Protein AF-A0A935JT54-F1 (afdb_monomer_lite)

Sequence (160 aa):
MFQYGEFDLFAPQYPEGLTMKIWLNTLKGDVEIINGLNHYIGMRHIKVEMFPEFEFLIYVVGFYILLGLLVAYFGRLAILFWYIVFTAFGGVFAMFDFYRWGYDYGHNLDETAAIKVPGLSYQPPLLEYKRLLNFDAYSFRILEAGLLSCSICHDTSMDL

Secondary structure (DSSP, 8-state):
--EEEEEEEEETTEEEEEEEEEETTEEEESHHHHHHHHHHHTPPPP-GGG-THHHHHHHHHHHHHHHHHHHHHH--HHHHHHHHHHHHHHHHHHHHHHHHHHHHHHH---TT-S---TT---PPPSSSEEEETTEEEE--TTTGGGS---TTS-SS----

Radius of gyration: 18.49 Å; chains: 1; bounding box: 44×36×52 Å

Structure (mmCIF, N/CA/C/O backbone):
data_AF-A0A935JT54-F1
#
_entry.id   AF-A0A935JT54-F1
#
loop_
_atom_site.group_PDB
_atom_site.id
_atom_site.type_symbol
_atom_site.label_atom_id
_atom_site.label_alt_id
_atom_site.label_comp_id
_atom_site.label_asym_id
_atom_site.label_entity_id
_atom_site.label_seq_id
_atom_site.pdbx_PDB_ins_code
_atom_site.Cartn_x
_atom_site.Cartn_y
_atom_site.Cartn_z
_atom_site.occupancy
_atom_site.B_iso_or_equiv
_atom_site.auth_seq_id
_atom_site.auth_comp_id
_atom_site.auth_asym_id
_atom_site.auth_atom_id
_atom_site.pdbx_PDB_model_num
ATOM 1 N N . MET A 1 1 ? -5.666 15.129 0.468 1.00 56.78 1 MET A N 1
ATOM 2 C CA . MET A 1 1 ? -5.667 13.704 0.062 1.00 56.78 1 MET A CA 1
ATOM 3 C C . MET A 1 1 ? -4.680 12.981 0.968 1.00 56.78 1 MET A C 1
ATOM 5 O O . MET A 1 1 ? -3.741 13.637 1.391 1.00 56.78 1 MET A O 1
ATOM 9 N N . PHE A 1 2 ? -4.914 11.729 1.358 1.00 69.44 2 PHE A N 1
ATOM 10 C CA . PHE A 1 2 ? -4.065 11.021 2.330 1.00 69.44 2 PHE A CA 1
ATOM 11 C C . PHE A 1 2 ? -3.122 10.060 1.591 1.00 69.44 2 PHE A C 1
ATOM 13 O O . PHE A 1 2 ? -3.589 9.247 0.789 1.00 69.44 2 PHE A O 1
ATOM 20 N N . GLN A 1 3 ? -1.815 10.213 1.813 1.00 75.38 3 GLN A N 1
ATOM 21 C CA . GLN A 1 3 ? -0.774 9.301 1.330 1.00 75.38 3 GLN A CA 1
ATOM 22 C C . GLN A 1 3 ? -0.537 8.243 2.406 1.00 75.38 3 GLN A C 1
ATOM 24 O O . GLN A 1 3 ? -0.427 8.593 3.579 1.00 75.38 3 GLN A O 1
ATOM 29 N N . TYR A 1 4 ? -0.441 6.977 2.008 1.00 75.00 4 TYR A N 1
ATOM 30 C CA . TYR A 1 4 ? -0.211 5.875 2.948 1.00 75.00 4 TYR A CA 1
ATOM 31 C C . TYR A 1 4 ? 0.915 4.922 2.518 1.00 75.00 4 TYR A C 1
ATOM 33 O O . TYR A 1 4 ? 1.270 4.023 3.269 1.00 75.00 4 TYR A O 1
ATOM 41 N N . GLY A 1 5 ? 1.495 5.102 1.329 1.00 78.12 5 GLY A N 1
ATOM 42 C CA . GLY A 1 5 ? 2.613 4.285 0.861 1.00 78.12 5 GLY A CA 1
ATOM 43 C C . GLY A 1 5 ? 3.608 5.082 0.025 1.00 78.12 5 GLY A C 1
ATOM 44 O O . GLY A 1 5 ? 3.255 6.089 -0.598 1.00 78.12 5 GLY A O 1
ATOM 45 N N . GLU A 1 6 ? 4.854 4.623 0.030 1.00 83.31 6 GLU A N 1
ATOM 46 C CA . GLU A 1 6 ? 5.961 5.157 -0.764 1.00 83.31 6 GLU A CA 1
ATOM 47 C C . GLU A 1 6 ? 6.947 4.028 -1.059 1.00 83.31 6 GLU A C 1
ATOM 49 O O . GLU A 1 6 ? 7.285 3.249 -0.161 1.00 83.31 6 GLU A O 1
ATOM 54 N N . PHE A 1 7 ? 7.350 3.942 -2.322 1.00 83.25 7 PHE A N 1
ATOM 55 C CA . PHE A 1 7 ? 8.327 2.998 -2.834 1.00 83.25 7 PHE A CA 1
ATOM 56 C C . PHE A 1 7 ? 9.422 3.764 -3.554 1.00 83.25 7 PHE A C 1
ATOM 58 O O . PHE A 1 7 ? 9.128 4.491 -4.505 1.00 83.25 7 PHE A O 1
ATOM 65 N N . ASP A 1 8 ? 10.660 3.540 -3.134 1.00 84.81 8 ASP A N 1
ATOM 66 C CA . ASP A 1 8 ? 11.836 4.138 -3.751 1.00 84.81 8 ASP A CA 1
ATOM 67 C C . ASP A 1 8 ? 12.620 3.064 -4.493 1.00 84.81 8 ASP A C 1
ATOM 69 O O . ASP A 1 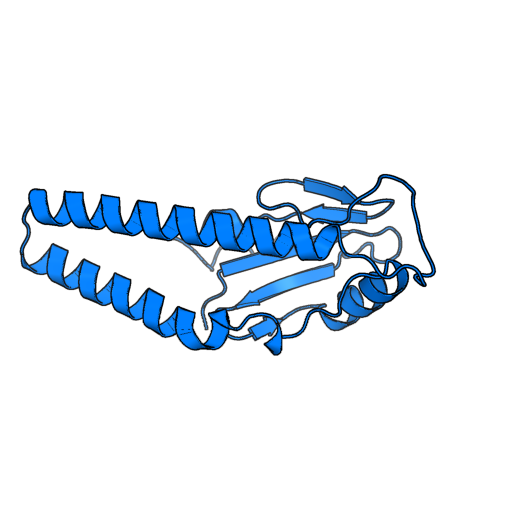8 ? 12.856 1.966 -3.980 1.00 84.81 8 ASP A O 1
ATOM 73 N N . LEU A 1 9 ? 13.003 3.376 -5.723 1.00 85.50 9 LEU A N 1
ATOM 74 C CA . LEU A 1 9 ? 13.749 2.498 -6.604 1.00 85.50 9 LEU A CA 1
ATOM 75 C C . LEU A 1 9 ? 14.991 3.234 -7.095 1.00 85.50 9 LEU A C 1
ATOM 77 O O . LEU A 1 9 ? 14.897 4.192 -7.855 1.00 85.50 9 LEU A O 1
ATOM 81 N N . PHE A 1 10 ? 16.162 2.747 -6.713 1.00 83.62 10 PHE A N 1
ATOM 82 C CA . PHE A 1 10 ? 17.435 3.290 -7.166 1.00 83.62 10 PHE A CA 1
ATOM 83 C C . PHE A 1 10 ? 18.027 2.403 -8.251 1.00 83.62 10 PHE A C 1
ATOM 85 O O . PHE A 1 10 ? 18.018 1.177 -8.144 1.00 83.62 10 PHE A O 1
ATOM 92 N N . ALA A 1 11 ? 18.553 3.027 -9.299 1.00 82.88 11 ALA A N 1
ATOM 93 C CA . ALA A 1 11 ? 19.209 2.355 -10.410 1.00 82.88 11 ALA A CA 1
ATOM 94 C C . ALA A 1 11 ? 20.477 3.122 -10.794 1.00 82.88 11 ALA A C 1
ATOM 96 O O . ALA A 1 11 ? 20.470 4.347 -10.724 1.00 82.88 11 ALA A O 1
ATOM 97 N N . PRO A 1 12 ? 21.523 2.471 -11.330 1.00 80.94 12 PRO A N 1
ATOM 98 C CA . PRO A 1 12 ? 22.669 3.178 -11.900 1.00 80.94 12 PRO A CA 1
ATOM 99 C C . PRO A 1 12 ? 22.285 4.191 -12.989 1.00 80.94 12 PRO A C 1
ATOM 101 O O . PRO A 1 12 ? 23.006 5.156 -13.212 1.00 80.94 12 PRO A O 1
ATOM 104 N N . GLN A 1 13 ? 21.167 3.955 -13.685 1.00 80.81 13 GLN A N 1
ATOM 105 C CA . GLN A 1 13 ? 20.634 4.836 -14.726 1.00 80.81 13 GLN A CA 1
ATOM 106 C C . GLN A 1 13 ? 19.848 6.036 -14.173 1.00 80.81 13 GLN A C 1
ATOM 108 O O . GLN A 1 13 ? 19.678 7.006 -14.903 1.00 80.81 13 GLN A O 1
ATOM 113 N N . TYR A 1 14 ? 19.391 5.959 -12.921 1.00 85.44 14 TYR A N 1
ATOM 114 C CA . TYR A 1 14 ? 18.608 6.979 -12.217 1.00 85.44 14 TYR A CA 1
ATOM 115 C C . TYR A 1 14 ? 19.270 7.239 -10.855 1.00 85.44 14 TYR A C 1
ATOM 117 O O . TYR A 1 14 ? 18.789 6.733 -9.835 1.00 85.44 14 TYR A O 1
ATOM 125 N N . PRO A 1 15 ? 20.427 7.930 -10.831 1.00 81.75 15 PRO A N 1
ATOM 126 C CA . PRO A 1 15 ? 21.168 8.199 -9.598 1.00 81.75 15 PRO A CA 1
ATOM 127 C C . PRO A 1 15 ? 20.366 9.029 -8.588 1.00 81.75 15 PRO A C 1
ATOM 129 O O . PRO A 1 15 ? 20.577 8.886 -7.389 1.00 81.75 15 PRO A O 1
ATOM 132 N N . GLU A 1 16 ? 19.428 9.846 -9.066 1.00 83.81 16 GLU A N 1
ATOM 133 C CA . GLU A 1 16 ? 18.460 10.595 -8.263 1.00 83.81 16 GLU A CA 1
ATOM 134 C C . GLU A 1 16 ? 17.403 9.709 -7.577 1.00 83.81 16 GLU A C 1
ATOM 136 O O . GLU A 1 16 ? 16.760 10.148 -6.627 1.00 83.81 16 GLU A O 1
ATOM 141 N N . GLY A 1 17 ? 17.251 8.456 -8.021 1.00 86.38 17 GLY A N 1
ATOM 142 C CA . GLY A 1 17 ? 16.192 7.553 -7.581 1.00 86.38 17 GLY A CA 1
ATOM 143 C C . GLY A 1 17 ? 14.847 7.824 -8.260 1.00 86.38 17 GLY A C 1
ATOM 144 O O . GLY A 1 17 ? 14.582 8.898 -8.787 1.00 86.38 17 GLY A O 1
ATOM 145 N N . LEU A 1 18 ? 13.987 6.809 -8.274 1.00 88.56 18 LEU A N 1
ATOM 146 C CA . LEU A 1 18 ? 12.615 6.887 -8.767 1.00 88.56 18 LEU A CA 1
ATOM 147 C C . LEU A 1 18 ? 11.667 6.634 -7.603 1.00 88.56 18 LEU A C 1
ATOM 149 O O . LEU A 1 18 ? 11.786 5.607 -6.931 1.00 88.56 18 LEU A O 1
ATOM 153 N N . THR A 1 19 ? 10.691 7.516 -7.407 1.00 87.56 19 THR A N 1
ATOM 154 C CA . THR A 1 19 ? 9.767 7.408 -6.274 1.00 87.56 19 THR A CA 1
ATOM 155 C C . THR A 1 19 ? 8.334 7.232 -6.751 1.00 87.56 19 THR A C 1
ATOM 157 O O . THR A 1 19 ? 7.797 8.023 -7.528 1.00 87.56 19 THR A O 1
ATOM 160 N N . MET A 1 20 ? 7.659 6.216 -6.217 1.00 88.50 20 MET A N 1
ATOM 161 C CA . MET A 1 20 ? 6.228 5.990 -6.393 1.00 88.50 20 MET A CA 1
ATOM 162 C C . MET A 1 20 ? 5.486 6.194 -5.076 1.00 88.50 20 MET A C 1
ATOM 164 O O . MET A 1 20 ? 5.740 5.509 -4.089 1.00 88.50 20 MET A O 1
ATOM 168 N N . LYS A 1 21 ? 4.498 7.090 -5.079 1.00 85.56 21 LYS A N 1
ATOM 169 C CA . LYS A 1 21 ? 3.656 7.405 -3.918 1.00 85.56 21 LYS A CA 1
ATOM 170 C C . LYS A 1 21 ? 2.252 6.861 -4.116 1.00 85.56 21 LYS A C 1
ATOM 172 O O . LYS A 1 21 ? 1.599 7.160 -5.119 1.00 85.56 21 LYS A O 1
ATOM 177 N N . ILE A 1 22 ? 1.770 6.123 -3.121 1.00 82.94 22 ILE A N 1
ATOM 178 C CA . ILE A 1 22 ? 0.427 5.545 -3.111 1.00 82.94 22 ILE A CA 1
ATOM 179 C C . ILE A 1 22 ? -0.483 6.410 -2.244 1.00 82.94 22 ILE A C 1
ATOM 181 O O . ILE A 1 22 ? -0.253 6.611 -1.046 1.00 82.94 22 ILE A O 1
ATOM 185 N N . TRP A 1 23 ? -1.527 6.930 -2.878 1.00 81.75 23 TRP A N 1
ATOM 186 C CA . TRP A 1 23 ? -2.587 7.703 -2.249 1.00 81.75 23 TRP A CA 1
ATOM 187 C C . TRP A 1 23 ? -3.857 6.866 -2.199 1.00 81.75 23 TRP A C 1
ATOM 189 O O . TRP A 1 23 ? -4.013 5.926 -2.970 1.00 81.75 23 TRP A O 1
ATOM 199 N N . LEU A 1 24 ? -4.798 7.247 -1.331 1.00 74.62 24 LEU A N 1
ATOM 200 C CA . LEU A 1 24 ? -6.059 6.512 -1.141 1.00 74.62 24 LEU A CA 1
ATOM 201 C C . LEU A 1 24 ? -6.841 6.192 -2.425 1.00 74.62 24 LEU A C 1
ATOM 203 O O . LEU A 1 24 ? -7.650 5.275 -2.413 1.00 74.62 24 LEU A O 1
ATOM 207 N N . ASN A 1 25 ? -6.657 6.965 -3.493 1.00 80.12 25 ASN A N 1
ATOM 208 C CA . ASN A 1 25 ? -7.411 6.817 -4.733 1.00 80.12 25 ASN A CA 1
ATOM 209 C C . ASN A 1 25 ? -6.562 6.967 -6.007 1.00 80.12 25 ASN A C 1
ATOM 211 O O . ASN A 1 25 ? -7.115 7.052 -7.102 1.00 80.12 25 ASN A O 1
ATOM 215 N N . THR A 1 26 ? -5.245 7.131 -5.883 1.00 83.31 26 THR A N 1
ATOM 216 C CA . THR A 1 26 ? -4.387 7.418 -7.035 1.00 83.31 26 THR A CA 1
ATOM 217 C C . THR A 1 26 ? -2.925 7.095 -6.745 1.00 83.31 26 THR A C 1
ATOM 219 O O . THR A 1 26 ? -2.516 6.923 -5.597 1.00 83.31 26 THR A O 1
ATOM 222 N N . LEU A 1 27 ? -2.123 7.059 -7.801 1.00 86.94 27 LEU A N 1
ATOM 223 C CA . LEU A 1 27 ? -0.677 6.891 -7.744 1.00 86.94 27 LEU A CA 1
ATOM 224 C C . LEU A 1 27 ? -0.018 8.177 -8.242 1.00 86.94 27 LEU A C 1
ATOM 226 O O . LEU A 1 27 ? -0.501 8.801 -9.186 1.00 86.94 27 LEU A O 1
ATOM 230 N N . LYS A 1 28 ? 1.076 8.592 -7.604 1.00 86.31 28 LYS A N 1
ATOM 231 C CA . LYS A 1 28 ? 1.856 9.775 -7.997 1.00 86.31 28 LYS A CA 1
ATOM 232 C C . LYS A 1 28 ? 3.352 9.474 -7.994 1.00 86.31 28 LYS A C 1
ATOM 234 O O . LYS A 1 28 ? 3.774 8.481 -7.409 1.00 86.31 28 LYS A O 1
ATOM 239 N N . GLY A 1 29 ? 4.134 10.372 -8.587 1.00 87.50 29 GLY A N 1
ATOM 240 C CA . GLY A 1 29 ? 5.581 10.225 -8.742 1.00 87.50 29 GLY A CA 1
ATOM 241 C C . GLY A 1 29 ? 5.931 9.618 -10.098 1.00 87.50 29 GLY A C 1
ATOM 242 O O . GLY A 1 29 ? 5.189 9.803 -11.064 1.00 87.50 29 GLY A O 1
ATOM 243 N N . ASP A 1 30 ? 7.012 8.853 -10.155 1.00 90.12 30 ASP A N 1
ATOM 244 C CA . ASP A 1 30 ? 7.644 8.386 -11.395 1.00 90.12 30 ASP A CA 1
ATOM 245 C C . ASP A 1 30 ? 7.020 7.095 -11.951 1.00 90.12 30 ASP A C 1
ATOM 247 O O . ASP A 1 30 ? 7.696 6.223 -12.499 1.00 90.12 30 ASP A O 1
ATOM 251 N N . VAL A 1 31 ? 5.697 6.956 -11.815 1.00 89.25 31 VAL A N 1
ATOM 252 C CA . VAL A 1 31 ? 4.945 5.734 -12.155 1.00 89.25 31 VAL A CA 1
ATOM 253 C C . VAL A 1 31 ? 5.136 5.341 -13.619 1.00 89.25 31 VAL A C 1
ATOM 255 O O . VAL A 1 31 ? 5.284 4.160 -13.926 1.00 89.25 31 VAL A O 1
ATOM 258 N N . GLU A 1 32 ? 5.156 6.315 -14.530 1.00 89.62 32 GLU A N 1
ATOM 259 C CA . GLU A 1 32 ? 5.350 6.070 -15.963 1.00 89.62 32 GLU A CA 1
ATOM 260 C C . GLU A 1 32 ? 6.754 5.541 -16.278 1.00 89.62 32 GLU A C 1
ATOM 262 O O . GLU A 1 32 ? 6.896 4.608 -17.070 1.00 89.62 32 GLU A O 1
ATOM 267 N N . ILE A 1 33 ? 7.781 6.076 -15.612 1.00 88.88 33 ILE A N 1
ATOM 268 C CA . ILE A 1 33 ? 9.172 5.642 -15.783 1.00 88.88 33 ILE A CA 1
ATOM 269 C C . ILE A 1 33 ? 9.339 4.221 -15.238 1.00 88.88 33 ILE A C 1
ATOM 271 O O . ILE A 1 33 ? 9.849 3.342 -15.935 1.00 88.88 33 ILE A O 1
ATOM 275 N N . ILE A 1 34 ? 8.821 3.963 -14.033 1.00 88.31 34 ILE A N 1
ATOM 276 C CA . ILE A 1 34 ? 8.822 2.630 -13.415 1.00 88.31 34 ILE A CA 1
ATOM 277 C C . ILE A 1 34 ? 8.074 1.625 -14.302 1.00 88.31 34 ILE A C 1
ATOM 279 O O . ILE A 1 34 ? 8.536 0.505 -14.500 1.00 88.31 34 ILE A O 1
ATOM 283 N N . ASN A 1 35 ? 6.961 2.027 -14.915 1.00 90.00 35 ASN A N 1
ATOM 284 C CA . ASN A 1 35 ? 6.236 1.206 -15.882 1.00 90.00 35 ASN A CA 1
ATOM 285 C C . ASN A 1 35 ? 7.052 0.874 -17.136 1.00 90.00 35 ASN A C 1
ATOM 287 O O . ASN A 1 35 ? 6.949 -0.242 -17.647 1.00 90.00 35 ASN A O 1
ATOM 291 N N . GLY A 1 36 ? 7.867 1.811 -17.620 1.00 88.50 36 GLY A N 1
ATOM 292 C CA . GLY A 1 36 ? 8.820 1.558 -18.698 1.00 88.50 36 GLY A CA 1
ATOM 293 C C . GLY A 1 36 ? 9.858 0.502 -18.310 1.00 88.50 36 GLY A C 1
ATOM 294 O O . GLY A 1 36 ? 10.137 -0.399 -19.096 1.00 88.50 36 GLY A O 1
ATOM 295 N N . LEU A 1 37 ? 10.377 0.554 -17.080 1.00 87.00 37 LEU A N 1
ATOM 296 C CA . LEU A 1 37 ? 11.305 -0.457 -16.559 1.00 87.00 37 LEU A CA 1
ATOM 297 C C . LEU A 1 37 ? 10.633 -1.827 -16.396 1.00 87.00 37 LEU A C 1
ATOM 299 O O . LEU A 1 37 ? 11.186 -2.846 -16.815 1.00 87.00 37 LEU A O 1
ATOM 303 N N . ASN A 1 38 ? 9.416 -1.846 -15.851 1.00 88.06 38 ASN A N 1
ATOM 304 C CA . ASN A 1 38 ? 8.618 -3.054 -15.651 1.00 88.06 38 ASN A CA 1
ATOM 305 C C . ASN A 1 38 ? 8.372 -3.802 -16.964 1.00 88.06 38 ASN A C 1
ATOM 307 O O . ASN A 1 38 ? 8.470 -5.029 -16.990 1.00 88.06 38 ASN A O 1
ATOM 311 N N . HIS A 1 39 ? 8.136 -3.070 -18.056 1.00 86.75 39 HIS A N 1
ATOM 312 C CA . HIS A 1 39 ? 7.952 -3.642 -19.387 1.00 86.75 39 HIS A CA 1
ATOM 313 C C . HIS A 1 39 ? 9.140 -4.518 -19.827 1.00 86.75 39 HIS A C 1
ATOM 315 O O . HIS A 1 39 ? 8.937 -5.605 -20.364 1.00 86.75 39 HIS A O 1
ATOM 321 N N . TYR A 1 40 ? 10.382 -4.110 -19.542 1.00 84.56 40 TYR A N 1
ATOM 322 C CA . TYR A 1 40 ? 11.572 -4.884 -19.927 1.00 84.56 40 TYR A CA 1
ATOM 323 C C . TYR A 1 40 ? 11.765 -6.167 -19.115 1.00 84.56 40 TYR A C 1
ATOM 325 O O . TYR A 1 40 ? 12.356 -7.125 -19.617 1.00 84.56 40 TYR A O 1
ATOM 333 N N . ILE A 1 41 ? 11.266 -6.180 -17.878 1.00 83.06 41 ILE A N 1
ATOM 334 C CA . ILE A 1 41 ? 11.323 -7.320 -16.952 1.00 83.06 41 ILE A CA 1
ATOM 335 C C . ILE A 1 41 ? 10.089 -8.234 -17.119 1.00 83.06 41 ILE A C 1
ATOM 337 O O . ILE A 1 41 ? 10.048 -9.339 -16.585 1.00 83.06 41 ILE A O 1
ATOM 341 N N . GLY A 1 42 ? 9.085 -7.803 -17.892 1.00 83.69 42 GLY A N 1
ATOM 342 C CA . GLY A 1 42 ? 7.840 -8.547 -18.093 1.00 83.69 42 GLY A CA 1
ATOM 343 C C . GLY A 1 42 ? 6.849 -8.406 -16.944 1.00 83.69 42 GLY A C 1
ATOM 344 O O . GLY A 1 42 ? 5.938 -9.221 -16.824 1.00 83.69 42 GLY A O 1
ATOM 345 N N . MET A 1 43 ? 7.020 -7.400 -16.085 1.00 86.81 43 MET A N 1
ATOM 346 C CA . MET A 1 43 ? 6.035 -7.068 -15.060 1.00 86.81 43 MET A CA 1
ATOM 347 C C . MET A 1 43 ? 4.836 -6.344 -15.681 1.00 86.81 43 MET A C 1
ATOM 349 O O . MET A 1 43 ? 4.957 -5.620 -16.671 1.00 86.81 43 MET A O 1
ATOM 353 N N . ARG A 1 44 ? 3.659 -6.516 -15.069 1.00 86.81 44 ARG A N 1
ATOM 354 C CA . ARG A 1 44 ? 2.430 -5.837 -15.502 1.00 86.81 44 ARG A CA 1
ATOM 355 C C . ARG A 1 44 ? 2.575 -4.321 -15.359 1.00 86.81 44 ARG A C 1
ATOM 357 O O . ARG A 1 44 ? 3.209 -3.835 -14.431 1.00 86.81 44 ARG A O 1
ATOM 364 N N . HIS A 1 45 ? 1.927 -3.563 -16.239 1.00 88.44 45 HIS A N 1
ATOM 365 C CA . HIS A 1 45 ? 1.854 -2.114 -16.074 1.00 88.44 45 HIS A CA 1
ATOM 366 C C . HIS A 1 45 ? 1.032 -1.750 -14.836 1.00 88.44 45 HIS A C 1
ATOM 368 O O . HIS A 1 45 ? -0.120 -2.164 -14.701 1.00 88.44 45 HIS A O 1
ATOM 374 N N . ILE A 1 46 ? 1.626 -0.937 -13.971 1.00 86.19 46 ILE A N 1
ATOM 375 C CA . ILE A 1 46 ? 1.001 -0.371 -12.788 1.00 86.19 46 ILE A CA 1
ATOM 376 C C . ILE A 1 46 ? 0.029 0.714 -13.233 1.00 86.19 46 ILE A C 1
ATOM 378 O O . ILE A 1 46 ? 0.438 1.729 -13.803 1.00 86.19 46 ILE A O 1
ATOM 382 N N . LYS A 1 47 ? -1.260 0.507 -12.976 1.00 86.50 47 LYS A N 1
ATOM 383 C CA . LYS A 1 47 ? -2.308 1.492 -13.235 1.00 86.50 47 LYS A CA 1
ATOM 384 C C . LYS A 1 47 ? -3.305 1.514 -12.092 1.00 86.50 47 LYS A C 1
ATOM 386 O O . LYS A 1 47 ? -3.441 0.539 -11.369 1.00 86.50 47 LYS A O 1
ATOM 391 N N . VAL A 1 48 ? -4.026 2.617 -11.948 1.00 84.19 48 VAL A N 1
ATOM 392 C CA . VAL A 1 48 ? -5.009 2.785 -10.873 1.00 84.19 48 VAL A CA 1
ATOM 393 C C . VAL A 1 48 ? -6.105 1.713 -10.930 1.00 84.19 48 VAL A C 1
ATOM 395 O O . VAL A 1 48 ? -6.531 1.226 -9.890 1.00 84.19 48 VAL A O 1
ATOM 398 N N . GLU A 1 49 ? -6.495 1.262 -12.123 1.00 84.12 49 GLU A N 1
ATOM 399 C CA . GLU A 1 49 ? -7.582 0.290 -12.300 1.00 84.12 49 GLU A CA 1
ATOM 400 C C . GLU A 1 49 ? -7.233 -1.121 -11.800 1.00 84.12 49 GLU A C 1
ATOM 402 O O . GLU A 1 49 ? -8.119 -1.961 -11.664 1.00 84.12 49 GLU A O 1
ATOM 407 N N . MET A 1 50 ? -5.955 -1.404 -11.525 1.00 83.06 50 MET A N 1
ATOM 408 C CA . MET A 1 50 ? -5.540 -2.686 -10.945 1.00 83.06 50 MET A CA 1
ATOM 409 C C . MET A 1 50 ? -5.785 -2.763 -9.429 1.00 83.06 50 MET A C 1
ATOM 411 O O . MET A 1 50 ? -5.604 -3.838 -8.859 1.00 83.06 50 MET A O 1
ATOM 415 N N . PHE A 1 51 ? -6.151 -1.636 -8.806 1.00 83.69 51 PHE A N 1
ATOM 416 C CA . PHE A 1 51 ? -6.420 -1.499 -7.377 1.00 83.69 51 PHE A CA 1
ATOM 417 C C . PHE A 1 51 ? -7.909 -1.193 -7.150 1.00 83.69 51 PHE A C 1
ATOM 419 O O . PHE A 1 51 ? -8.272 -0.031 -6.928 1.00 83.69 51 PHE A O 1
ATOM 426 N N . PRO A 1 52 ? -8.808 -2.197 -7.212 1.00 81.94 52 PRO A N 1
ATOM 427 C CA . PRO A 1 52 ? -10.229 -1.993 -6.909 1.00 81.94 52 PRO A CA 1
ATOM 428 C C . PRO A 1 52 ? -10.450 -1.453 -5.486 1.00 81.94 52 PRO A C 1
ATOM 430 O O . PRO A 1 52 ? -11.482 -0.848 -5.196 1.00 81.94 52 PRO A O 1
ATOM 433 N N . GLU A 1 53 ? -9.464 -1.615 -4.601 1.00 79.12 53 GLU A N 1
ATOM 434 C CA . GLU A 1 53 ? -9.445 -1.068 -3.250 1.00 79.12 53 GLU A CA 1
ATOM 435 C C . GLU A 1 53 ? -9.634 0.446 -3.245 1.00 79.12 53 GLU A C 1
ATOM 437 O O . GLU A 1 53 ? -10.321 0.963 -2.371 1.00 79.12 53 GLU A O 1
ATOM 442 N N . PHE A 1 54 ? -9.117 1.174 -4.235 1.00 83.94 54 PHE A N 1
ATOM 443 C CA . PHE A 1 54 ? -9.230 2.635 -4.279 1.00 83.94 54 PHE A CA 1
ATOM 444 C C . PHE A 1 54 ? -10.678 3.136 -4.338 1.00 83.94 54 PHE A C 1
ATOM 446 O O . PHE A 1 54 ? -10.959 4.247 -3.884 1.00 83.94 54 PHE A O 1
ATOM 453 N N . GLU A 1 55 ? -11.611 2.321 -4.834 1.00 84.56 55 GLU A N 1
ATOM 454 C CA . GLU A 1 55 ? -13.030 2.676 -4.870 1.00 84.56 55 GLU A CA 1
ATOM 455 C C . GLU A 1 55 ? -13.702 2.543 -3.499 1.00 84.56 55 GLU A C 1
ATOM 457 O O . GLU A 1 55 ? -14.575 3.346 -3.162 1.00 84.56 55 GLU A O 1
ATOM 462 N N . PHE A 1 56 ? -13.299 1.559 -2.685 1.00 84.50 56 PHE A N 1
ATOM 463 C CA . PHE A 1 56 ? -13.990 1.246 -1.431 1.00 84.50 56 PHE A CA 1
ATOM 464 C C . PHE A 1 56 ? -13.209 1.570 -0.152 1.00 84.50 56 PHE A C 1
ATOM 466 O O . PHE A 1 56 ? -13.811 1.705 0.918 1.00 84.50 56 PHE A O 1
ATOM 473 N N . LEU A 1 57 ? -11.890 1.749 -0.227 1.00 83.19 57 LEU A N 1
ATOM 474 C CA . LEU A 1 57 ? -11.015 1.924 0.935 1.00 83.19 57 LEU A CA 1
ATOM 475 C C . LEU A 1 57 ? -11.335 3.216 1.699 1.00 83.19 57 LEU A C 1
ATOM 477 O O . LEU A 1 57 ? -11.285 3.229 2.928 1.00 83.19 57 LEU A O 1
ATOM 481 N N . ILE A 1 58 ? -11.798 4.269 1.013 1.00 83.19 58 ILE A N 1
ATOM 482 C CA . ILE A 1 58 ? -12.300 5.486 1.672 1.00 83.19 58 ILE A CA 1
ATOM 483 C C . ILE A 1 58 ? -13.517 5.212 2.571 1.00 83.19 58 ILE A C 1
ATOM 485 O O . ILE A 1 58 ? -13.605 5.761 3.672 1.00 83.19 58 ILE A O 1
ATOM 489 N N . TYR A 1 59 ? -14.426 4.324 2.153 1.00 88.25 59 TYR A N 1
ATOM 490 C CA . TYR A 1 59 ? -15.580 3.925 2.960 1.00 88.25 59 TYR A CA 1
ATOM 491 C C . TYR A 1 59 ? -15.165 3.021 4.120 1.00 88.25 59 TYR A C 1
ATOM 493 O O . TYR A 1 59 ? -15.713 3.157 5.211 1.00 88.25 59 TYR A O 1
ATOM 501 N N . VAL A 1 60 ? -14.168 2.152 3.923 1.00 87.44 60 VAL A N 1
ATOM 502 C CA . VAL A 1 60 ? -13.609 1.305 4.992 1.00 87.44 60 VAL A CA 1
ATOM 503 C C . VAL A 1 60 ? -12.972 2.160 6.084 1.00 87.44 60 VAL A C 1
ATOM 505 O O . VAL A 1 60 ? -13.288 1.986 7.260 1.00 87.44 60 VAL A O 1
ATOM 508 N N . VAL A 1 61 ? -12.136 3.136 5.717 1.00 86.94 61 VAL A N 1
ATOM 509 C CA . VAL A 1 61 ? -11.542 4.068 6.688 1.00 86.94 61 VAL A CA 1
ATOM 510 C C . VAL A 1 61 ? -12.632 4.867 7.405 1.00 86.94 61 VAL A C 1
ATOM 512 O O . VAL A 1 61 ? -12.620 4.954 8.633 1.00 86.94 61 VAL A O 1
ATOM 515 N N . GLY A 1 62 ? -13.617 5.396 6.669 1.00 88.94 62 GLY A N 1
ATOM 516 C CA . GLY A 1 62 ? -14.760 6.097 7.260 1.00 88.94 62 GLY A CA 1
ATOM 517 C C . GLY A 1 62 ? -15.550 5.231 8.249 1.00 88.94 62 GLY A C 1
ATOM 518 O O . GLY A 1 62 ? -15.909 5.698 9.330 1.00 88.94 62 GLY A O 1
ATOM 519 N N . PHE A 1 63 ? -15.762 3.956 7.921 1.00 91.62 63 PHE A N 1
ATOM 520 C CA . PHE A 1 63 ? -16.422 2.984 8.790 1.00 91.62 63 PHE A CA 1
ATOM 521 C C . PHE A 1 63 ? -15.649 2.760 10.096 1.00 91.62 63 PHE A C 1
ATOM 523 O O . PHE A 1 63 ? -16.247 2.847 11.168 1.00 91.62 63 PHE A O 1
ATOM 530 N N . TYR A 1 64 ? -14.329 2.548 10.036 1.00 90.00 64 TYR A N 1
ATOM 531 C CA . TYR A 1 64 ? -13.504 2.386 11.240 1.00 90.00 64 TYR A CA 1
ATOM 532 C C . TYR A 1 64 ? -13.463 3.655 12.101 1.00 90.00 64 TYR A C 1
ATOM 534 O O . TYR A 1 64 ? -13.532 3.555 13.325 1.00 90.00 64 TYR A O 1
ATOM 542 N N . ILE A 1 65 ? -13.436 4.847 11.492 1.00 91.06 65 ILE A N 1
ATOM 543 C CA . ILE A 1 65 ? -13.523 6.121 12.226 1.00 91.06 65 ILE A CA 1
ATOM 544 C C . ILE A 1 65 ? -14.859 6.226 12.970 1.00 91.06 65 ILE A C 1
ATOM 546 O O . ILE A 1 65 ? -14.872 6.502 14.170 1.00 91.06 65 ILE A O 1
ATOM 550 N N . LEU A 1 66 ? -15.986 5.985 12.289 1.00 93.38 66 LEU A N 1
ATOM 551 C CA . LEU A 1 66 ? -17.312 6.037 12.914 1.00 93.38 66 LEU A CA 1
ATOM 552 C C . LEU A 1 66 ? -17.444 5.014 14.043 1.00 93.38 66 LEU A C 1
ATOM 554 O O . LEU A 1 66 ? -17.946 5.338 15.118 1.00 93.38 66 LEU A O 1
ATOM 558 N N . LEU A 1 67 ? -16.960 3.794 13.823 1.00 91.44 67 LEU A N 1
ATOM 559 C CA . LEU A 1 67 ? -16.999 2.737 14.823 1.00 91.44 67 LEU A CA 1
ATOM 560 C C . LEU A 1 67 ? -16.123 3.095 16.035 1.00 91.44 67 LEU A C 1
ATOM 562 O O . LEU A 1 67 ? -16.569 2.942 17.171 1.00 91.44 67 LEU A O 1
ATOM 566 N N . GLY A 1 68 ? -14.942 3.679 15.814 1.00 91.81 68 GLY A N 1
ATOM 567 C CA . GLY A 1 68 ? -14.088 4.222 16.871 1.00 91.81 68 GLY A CA 1
ATOM 568 C C . GLY A 1 68 ? -14.759 5.340 17.680 1.00 91.81 68 GLY A C 1
ATOM 569 O O . GLY A 1 68 ? -14.682 5.339 18.909 1.00 91.81 68 GLY A O 1
ATOM 570 N N . LEU A 1 69 ? -15.487 6.252 17.026 1.00 93.38 69 LEU A N 1
ATOM 571 C CA . LEU A 1 69 ? -16.261 7.299 17.708 1.00 93.38 69 LEU A CA 1
ATOM 572 C C . LEU A 1 69 ? -17.404 6.718 18.552 1.00 93.38 69 LEU A C 1
ATOM 574 O O . LEU A 1 69 ? -17.631 7.177 19.671 1.00 93.38 69 LEU A O 1
ATOM 578 N N . LEU A 1 70 ? -18.095 5.684 18.062 1.00 91.56 70 LEU A N 1
ATOM 579 C CA . LEU A 1 70 ? -19.129 4.986 18.833 1.00 91.56 70 LEU A CA 1
ATOM 580 C C . LEU A 1 70 ? -18.538 4.297 20.069 1.00 91.56 70 LEU A C 1
ATOM 582 O O . LEU A 1 70 ? -19.092 4.409 21.162 1.00 91.56 70 LEU A O 1
ATOM 586 N N . VAL A 1 71 ? -17.393 3.627 19.924 1.00 92.69 71 VAL A N 1
ATOM 587 C CA . VAL A 1 71 ? -16.667 3.010 21.046 1.00 92.69 71 VAL A CA 1
ATOM 588 C C . VAL A 1 71 ? -16.300 4.068 22.090 1.00 92.69 71 VAL A C 1
ATOM 590 O O . VAL A 1 71 ? -16.543 3.859 23.282 1.00 92.69 71 VAL A O 1
ATOM 593 N N . ALA A 1 72 ? -15.771 5.214 21.647 1.00 91.69 72 ALA A N 1
ATOM 594 C CA . ALA A 1 72 ? -15.418 6.335 22.515 1.00 91.69 72 ALA A CA 1
ATOM 595 C C . ALA A 1 72 ? -16.643 6.914 23.242 1.00 91.69 72 ALA A C 1
ATOM 597 O O . ALA A 1 72 ? -16.558 7.215 24.430 1.00 91.69 72 ALA A O 1
ATOM 598 N N . TYR A 1 73 ? -17.791 7.005 22.563 1.00 93.50 73 TYR A N 1
ATOM 599 C CA . TYR A 1 73 ? -19.043 7.482 23.150 1.00 93.50 73 TYR A CA 1
ATOM 600 C C . TYR A 1 73 ? -19.576 6.556 24.255 1.00 93.50 73 TYR A C 1
ATOM 602 O O . TYR A 1 73 ? -20.000 7.033 25.306 1.00 93.50 73 TYR A O 1
ATOM 610 N N . PHE A 1 74 ? -19.537 5.232 24.060 1.00 92.56 74 PHE A N 1
ATOM 611 C CA . PHE A 1 74 ? -20.007 4.285 25.080 1.00 92.56 74 PHE A CA 1
ATOM 612 C C . PHE A 1 74 ? -19.020 4.092 26.241 1.00 92.56 74 PHE A C 1
ATOM 614 O O . PHE A 1 74 ? -19.447 3.724 27.337 1.00 92.56 74 PHE A O 1
ATOM 621 N N . GLY A 1 75 ? -17.716 4.281 26.013 1.00 87.50 75 GLY A N 1
ATOM 622 C CA . GLY A 1 75 ? -16.692 4.286 27.065 1.00 87.50 75 GLY A CA 1
ATOM 623 C C . GLY A 1 75 ? -16.499 2.957 27.811 1.00 87.50 75 GLY A C 1
ATOM 624 O O . GLY A 1 75 ? -15.982 2.943 28.927 1.00 87.50 75 GLY A O 1
ATOM 625 N N . ARG A 1 76 ? -16.925 1.821 27.240 1.00 91.69 76 ARG A N 1
ATOM 626 C CA . ARG A 1 76 ? -16.823 0.498 27.885 1.00 91.69 76 ARG A CA 1
ATOM 627 C C . ARG A 1 76 ? -15.587 -0.263 27.411 1.00 91.69 76 ARG A C 1
ATOM 629 O O . ARG A 1 76 ? -15.448 -0.524 26.217 1.00 91.69 76 ARG A O 1
ATOM 636 N N . LEU A 1 77 ? -14.769 -0.742 28.354 1.00 89.62 77 LEU A N 1
ATOM 637 C CA . LEU A 1 77 ? -13.563 -1.539 28.069 1.00 89.62 77 LEU A CA 1
ATOM 638 C C . LEU A 1 77 ? -13.846 -2.795 27.233 1.00 89.62 77 LEU A C 1
ATOM 640 O O . LEU A 1 77 ? -13.059 -3.131 26.357 1.00 89.62 77 LEU A O 1
ATOM 644 N N . ALA A 1 78 ? -14.984 -3.460 27.450 1.00 91.38 78 ALA A N 1
ATOM 645 C CA . ALA A 1 78 ? -15.364 -4.630 26.659 1.00 91.38 78 ALA A CA 1
ATOM 646 C C . ALA A 1 78 ? -15.577 -4.291 25.171 1.00 91.38 78 ALA A C 1
ATOM 648 O O . ALA A 1 78 ? -15.159 -5.049 24.302 1.00 91.38 78 ALA A O 1
ATOM 649 N N . ILE A 1 79 ? -16.191 -3.140 24.871 1.00 90.75 79 ILE A N 1
ATOM 650 C CA . ILE A 1 79 ? -16.431 -2.694 23.490 1.00 90.75 79 ILE A CA 1
ATOM 651 C C . ILE A 1 79 ? -15.105 -2.267 22.847 1.00 90.75 79 ILE A C 1
ATOM 653 O O . ILE A 1 79 ? -14.846 -2.613 21.698 1.00 90.75 79 ILE A O 1
ATOM 657 N N . LEU A 1 80 ? -14.235 -1.589 23.605 1.00 92.00 80 LEU A N 1
ATOM 658 C CA . LEU A 1 80 ? -12.885 -1.243 23.156 1.00 92.00 80 LEU A CA 1
ATOM 659 C C . LEU A 1 80 ? -12.049 -2.488 22.832 1.00 92.00 80 LEU A C 1
ATOM 661 O O . LEU A 1 80 ? -11.385 -2.523 21.802 1.00 92.00 80 LEU A O 1
ATOM 665 N N . PHE A 1 81 ? -12.108 -3.521 23.675 1.00 93.06 81 PHE A N 1
ATOM 666 C CA . PHE A 1 81 ? -11.411 -4.782 23.427 1.00 93.06 81 PHE A CA 1
ATOM 667 C C . PHE A 1 81 ? -11.856 -5.413 22.102 1.00 93.06 81 PHE A C 1
ATOM 669 O O . PHE A 1 81 ? -11.018 -5.706 21.251 1.00 93.06 81 PHE A O 1
ATOM 676 N N . TRP A 1 82 ? -13.168 -5.548 21.882 1.00 91.81 82 TRP A N 1
ATOM 677 C CA . TRP A 1 82 ? -13.697 -6.087 20.625 1.00 91.81 82 TRP A CA 1
ATOM 678 C C . TRP A 1 82 ? -13.364 -5.213 19.413 1.00 91.81 82 TRP A C 1
ATOM 680 O O . TRP A 1 82 ? -13.074 -5.751 18.348 1.00 91.81 82 TRP A O 1
ATOM 690 N N . TYR A 1 83 ? -13.339 -3.889 19.573 1.00 92.25 83 TYR A N 1
ATOM 691 C CA . TYR A 1 83 ? -12.908 -2.968 18.523 1.00 92.25 83 TYR A CA 1
ATOM 692 C C . TYR A 1 83 ? -11.447 -3.176 18.117 1.00 92.25 83 TYR A C 1
ATOM 694 O O . TYR A 1 83 ? -11.144 -3.242 16.925 1.00 92.25 83 TYR A O 1
ATOM 702 N N . ILE A 1 84 ? -10.546 -3.309 19.094 1.00 92.31 84 ILE A N 1
ATOM 703 C CA . ILE A 1 84 ? -9.122 -3.559 18.842 1.00 92.31 84 ILE A CA 1
ATOM 704 C C . ILE A 1 84 ? -8.944 -4.910 18.154 1.00 92.31 84 ILE A C 1
ATOM 706 O O . ILE A 1 84 ? -8.238 -4.988 17.154 1.00 92.31 84 ILE A O 1
ATOM 710 N N . VAL A 1 85 ? -9.622 -5.956 18.636 1.00 93.69 85 VAL A N 1
ATOM 711 C CA . VAL A 1 85 ? -9.581 -7.288 18.017 1.00 93.69 85 VAL A CA 1
ATOM 712 C C . VAL A 1 85 ? -10.063 -7.219 16.567 1.00 93.69 85 VAL A C 1
ATOM 714 O O . VAL A 1 85 ? -9.361 -7.670 15.667 1.00 93.69 85 VAL A O 1
ATOM 717 N N . PHE A 1 86 ? -11.219 -6.602 16.316 1.00 92.31 86 PHE A N 1
ATOM 718 C CA . PHE A 1 86 ? -11.777 -6.470 14.970 1.00 92.31 86 PHE A CA 1
ATOM 719 C C . PHE A 1 86 ? -10.867 -5.661 14.030 1.00 92.31 86 PHE A C 1
ATOM 721 O O . PHE A 1 86 ? -10.657 -6.049 12.882 1.00 92.31 86 PHE A O 1
ATOM 728 N N . THR A 1 87 ? -10.277 -4.570 14.521 1.00 90.44 87 THR A N 1
ATOM 729 C CA . THR A 1 87 ? -9.312 -3.759 13.761 1.00 90.44 87 THR A CA 1
ATOM 730 C C . THR A 1 87 ? -8.028 -4.536 13.468 1.00 90.44 87 THR A C 1
ATOM 732 O O . THR A 1 87 ? -7.544 -4.505 12.340 1.00 90.44 87 THR A O 1
ATOM 735 N N . ALA A 1 88 ? -7.502 -5.291 14.436 1.00 91.00 88 ALA A N 1
ATOM 736 C CA . ALA A 1 88 ? -6.319 -6.126 14.245 1.00 91.00 88 ALA A CA 1
ATOM 737 C C . ALA A 1 88 ? -6.559 -7.218 13.191 1.00 91.00 88 ALA A C 1
ATOM 739 O O . ALA A 1 88 ? -5.732 -7.400 12.300 1.00 91.00 88 ALA A O 1
ATOM 740 N N . PHE A 1 89 ? -7.711 -7.896 13.233 1.00 92.31 89 PHE A N 1
ATOM 741 C CA . PHE A 1 89 ? -8.093 -8.867 12.204 1.00 92.31 89 PHE A CA 1
ATOM 742 C C . PHE A 1 89 ? -8.218 -8.227 10.817 1.00 92.31 89 PHE A C 1
ATOM 744 O O . PHE A 1 89 ? -7.712 -8.790 9.847 1.00 92.31 89 PHE A O 1
ATOM 751 N N . GLY A 1 90 ? -8.832 -7.043 10.722 1.00 88.06 90 GLY A N 1
ATOM 752 C CA . GLY A 1 90 ? -8.905 -6.285 9.470 1.00 88.06 90 GLY A CA 1
ATOM 753 C C . GLY A 1 90 ? -7.522 -5.928 8.918 1.00 88.06 90 GLY A C 1
ATOM 754 O O . GLY A 1 90 ? -7.262 -6.130 7.734 1.00 88.06 90 GLY A O 1
ATOM 755 N N . GLY A 1 91 ? -6.606 -5.481 9.782 1.00 86.62 91 GLY A N 1
ATOM 756 C CA . GLY A 1 91 ? -5.222 -5.181 9.408 1.00 86.62 91 GLY A CA 1
A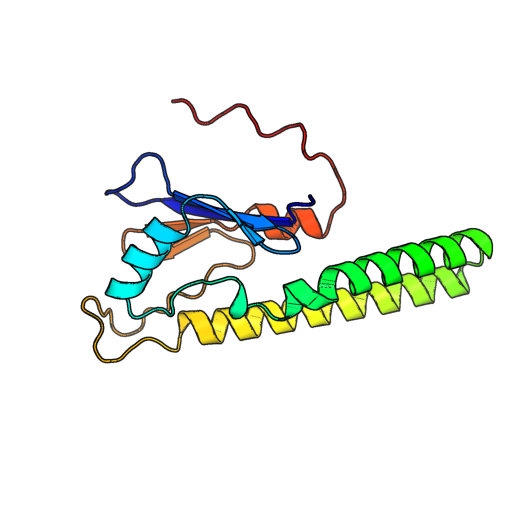TOM 757 C C . GLY A 1 91 ? -4.454 -6.407 8.906 1.00 86.62 91 GLY A C 1
ATOM 758 O O . GLY A 1 91 ? -3.783 -6.332 7.880 1.00 86.62 91 GLY A O 1
ATOM 759 N N . VAL A 1 92 ? -4.593 -7.556 9.576 1.00 88.94 92 VAL A N 1
ATOM 760 C CA . VAL A 1 92 ? -3.978 -8.820 9.128 1.00 88.94 92 VAL A CA 1
ATOM 761 C C . VAL A 1 92 ? -4.537 -9.257 7.774 1.00 88.94 92 VAL A C 1
ATOM 763 O O . VAL A 1 92 ? -3.771 -9.676 6.909 1.00 88.94 92 VAL A O 1
ATOM 766 N N . PHE A 1 93 ? -5.850 -9.133 7.564 1.00 87.69 93 PHE A N 1
ATOM 767 C CA . PHE A 1 93 ? -6.478 -9.465 6.285 1.00 87.69 93 PHE A CA 1
ATOM 768 C C . PHE A 1 93 ? -5.972 -8.566 5.150 1.00 87.69 93 PHE A C 1
ATOM 770 O O . PHE A 1 93 ? -5.583 -9.074 4.102 1.00 87.69 93 PHE A O 1
ATOM 777 N N . ALA A 1 94 ? -5.901 -7.252 5.379 1.00 84.38 94 ALA A N 1
ATOM 778 C CA . ALA A 1 94 ? -5.363 -6.303 4.406 1.00 84.38 94 ALA A CA 1
ATOM 779 C C . ALA A 1 94 ? -3.889 -6.593 4.072 1.00 84.38 94 ALA A C 1
ATOM 781 O O . ALA A 1 94 ? -3.498 -6.569 2.909 1.00 84.38 94 ALA A O 1
ATOM 782 N N . MET A 1 95 ? -3.075 -6.931 5.078 1.00 83.75 95 MET A N 1
ATOM 783 C CA . MET A 1 95 ? -1.672 -7.298 4.866 1.00 83.75 95 MET A CA 1
ATOM 784 C C . MET A 1 95 ? -1.531 -8.594 4.060 1.00 83.75 95 MET A C 1
ATOM 786 O O . MET A 1 95 ? -0.664 -8.698 3.194 1.00 83.75 95 MET A O 1
ATOM 790 N N . PHE A 1 96 ? -2.384 -9.586 4.328 1.00 88.00 96 PHE A N 1
ATOM 791 C CA . PHE A 1 96 ? -2.400 -10.839 3.577 1.00 88.00 96 PHE A CA 1
ATOM 792 C C . PHE A 1 96 ? -2.779 -10.618 2.110 1.00 88.00 96 PHE A C 1
ATOM 794 O O . PHE A 1 96 ? -2.115 -11.152 1.220 1.00 88.00 96 PHE A O 1
ATOM 801 N N . ASP A 1 97 ? -3.816 -9.822 1.860 1.00 86.00 97 ASP A N 1
ATOM 802 C CA . ASP A 1 97 ? -4.251 -9.480 0.509 1.00 86.00 97 ASP A CA 1
ATOM 803 C C . ASP A 1 97 ? -3.146 -8.741 -0.263 1.00 86.00 97 ASP A C 1
ATOM 805 O O . ASP A 1 97 ? -2.769 -9.149 -1.364 1.00 86.00 97 ASP A O 1
ATOM 809 N N . PHE A 1 98 ? -2.503 -7.763 0.381 1.00 83.06 98 PHE A N 1
ATOM 810 C CA . PHE A 1 98 ? -1.370 -7.039 -0.190 1.00 83.06 98 PHE A CA 1
ATOM 811 C C . PHE A 1 98 ? -0.161 -7.947 -0.483 1.00 83.06 98 PHE A C 1
ATOM 813 O O . PHE A 1 98 ? 0.439 -7.861 -1.558 1.00 83.06 98 PHE A O 1
ATOM 820 N N . TYR A 1 99 ? 0.175 -8.874 0.425 1.00 86.12 99 TYR A N 1
ATOM 821 C CA . TYR A 1 99 ? 1.225 -9.873 0.193 1.00 86.12 99 TYR A CA 1
ATOM 822 C C . TYR A 1 99 ? 0.902 -10.763 -1.009 1.00 86.12 99 TYR A C 1
ATOM 824 O O . TYR A 1 99 ? 1.764 -10.978 -1.864 1.00 86.12 99 TYR A O 1
ATOM 832 N N . ARG A 1 100 ? -0.335 -11.269 -1.089 1.00 89.00 100 ARG A N 1
ATOM 833 C CA . ARG A 1 100 ? -0.793 -12.129 -2.184 1.00 89.00 100 ARG A CA 1
ATOM 834 C C . ARG A 1 100 ? -0.730 -11.395 -3.522 1.00 89.00 100 ARG A C 1
ATOM 836 O O . ARG A 1 100 ? -0.208 -11.950 -4.486 1.00 89.00 100 ARG A O 1
ATOM 843 N N . TRP A 1 101 ? -1.218 -10.158 -3.575 1.00 87.06 101 TRP A N 1
ATOM 844 C CA . TRP A 1 101 ? -1.154 -9.325 -4.773 1.00 87.06 101 TRP A CA 1
ATOM 845 C C . TRP A 1 101 ? 0.294 -9.083 -5.213 1.00 87.06 101 TRP A C 1
ATOM 847 O O . TRP A 1 101 ? 0.629 -9.283 -6.381 1.00 87.06 101 TRP A O 1
ATOM 857 N N . GLY A 1 102 ? 1.179 -8.728 -4.273 1.00 85.88 102 GLY A N 1
ATOM 858 C CA . GLY A 1 102 ? 2.598 -8.494 -4.550 1.00 85.88 102 GLY A CA 1
ATOM 859 C C . GLY A 1 102 ? 3.329 -9.757 -5.008 1.00 85.88 102 GLY A C 1
ATOM 860 O O . GLY A 1 102 ? 4.194 -9.690 -5.884 1.00 85.88 102 GLY A O 1
ATOM 861 N N . TYR A 1 103 ? 2.965 -10.917 -4.456 1.00 88.19 103 TYR A N 1
ATOM 862 C CA . TYR A 1 103 ? 3.490 -12.209 -4.884 1.00 88.19 103 TYR A CA 1
ATOM 863 C C . TYR A 1 103 ? 3.125 -12.492 -6.343 1.00 88.19 103 TYR A C 1
ATOM 865 O O . TYR A 1 103 ? 4.024 -12.729 -7.150 1.00 88.19 103 TYR A O 1
ATOM 873 N N . ASP A 1 104 ? 1.840 -12.388 -6.693 1.00 88.69 104 ASP A N 1
ATOM 874 C CA . ASP A 1 104 ? 1.361 -12.568 -8.067 1.00 88.69 104 ASP A CA 1
ATOM 875 C C . ASP A 1 104 ? 2.015 -11.568 -9.025 1.00 88.69 104 ASP A C 1
ATOM 877 O O . ASP A 1 104 ? 2.408 -11.929 -10.131 1.00 88.69 104 ASP A O 1
ATOM 881 N N . TYR A 1 105 ? 2.154 -10.313 -8.601 1.00 87.06 105 TYR A N 1
ATOM 882 C CA . TYR A 1 105 ? 2.773 -9.260 -9.400 1.00 87.06 105 TYR A CA 1
ATOM 883 C C . TYR A 1 105 ? 4.260 -9.531 -9.689 1.00 87.06 105 TYR A C 1
ATOM 885 O O . TYR A 1 105 ? 4.726 -9.277 -10.796 1.00 87.06 105 TYR A O 1
ATOM 893 N N . GLY A 1 106 ? 4.997 -10.075 -8.716 1.00 85.69 106 GLY A N 1
ATOM 894 C CA . GLY A 1 106 ? 6.436 -10.320 -8.829 1.00 85.69 106 GLY A CA 1
ATOM 895 C C . GLY A 1 106 ? 6.851 -11.674 -9.411 1.00 85.69 106 GLY A C 1
ATOM 896 O O . GLY A 1 106 ? 8.020 -11.825 -9.776 1.00 85.69 106 GLY A O 1
ATOM 897 N N . HIS A 1 107 ? 5.944 -12.658 -9.457 1.00 85.94 107 HIS A N 1
ATOM 898 C CA . HIS A 1 107 ? 6.229 -14.028 -9.920 1.00 85.94 107 HIS A CA 1
ATOM 899 C C . HIS A 1 107 ? 5.546 -14.384 -11.244 1.00 85.94 107 HIS A C 1
ATOM 901 O O . HIS A 1 107 ? 5.970 -15.331 -11.901 1.00 85.94 107 HIS A O 1
ATOM 907 N N . ASN A 1 108 ? 4.516 -13.641 -11.652 1.00 86.50 108 ASN A N 1
ATOM 908 C CA . ASN A 1 108 ? 3.832 -13.851 -12.922 1.00 86.50 108 ASN A CA 1
ATOM 909 C C . ASN A 1 108 ? 4.361 -12.864 -13.974 1.00 86.50 108 ASN A C 1
ATOM 911 O O . ASN A 1 108 ? 3.754 -11.823 -14.234 1.00 86.50 108 ASN A O 1
ATOM 915 N N . LEU A 1 109 ? 5.547 -13.176 -14.500 1.00 86.25 109 LEU A N 1
ATOM 916 C CA . LEU A 1 109 ? 6.267 -12.363 -15.481 1.00 86.25 109 LEU A CA 1
ATOM 917 C C . LEU A 1 109 ? 6.013 -12.877 -16.898 1.00 86.25 109 LEU A C 1
ATOM 919 O O . LEU A 1 109 ? 5.925 -14.084 -17.119 1.00 86.25 109 LEU A O 1
ATOM 923 N N . ASP A 1 110 ? 5.954 -11.963 -17.862 1.00 85.75 110 ASP A N 1
ATOM 924 C CA . ASP A 1 110 ? 5.788 -12.306 -19.272 1.00 85.75 110 ASP A CA 1
ATOM 925 C C . ASP A 1 110 ? 6.971 -13.146 -19.799 1.00 85.75 110 ASP A C 1
ATOM 927 O O . ASP A 1 110 ? 8.140 -12.744 -19.752 1.00 85.75 110 ASP A O 1
ATOM 931 N N . GLU A 1 111 ? 6.662 -14.313 -20.370 1.00 81.31 111 GLU A N 1
ATOM 932 C CA . GLU A 1 111 ? 7.634 -15.203 -21.006 1.00 81.31 111 GLU A CA 1
ATOM 933 C C . GLU A 1 111 ? 8.257 -14.624 -22.287 1.00 81.31 111 GLU A C 1
ATOM 935 O O . GLU A 1 111 ? 9.113 -15.263 -22.890 1.00 81.31 111 GLU A O 1
ATOM 940 N N . THR A 1 112 ? 7.889 -13.431 -22.734 1.00 84.75 112 THR A N 1
ATOM 941 C CA . THR A 1 112 ? 8.478 -12.752 -23.900 1.00 84.75 112 THR A CA 1
ATOM 942 C C . THR A 1 112 ? 9.349 -11.548 -23.526 1.00 84.75 112 THR A C 1
ATOM 944 O O . THR A 1 112 ? 9.931 -10.917 -24.407 1.00 84.75 112 THR A O 1
ATOM 947 N N . ALA A 1 113 ? 9.514 -11.271 -22.226 1.00 86.19 113 ALA A N 1
ATOM 948 C CA . ALA A 1 113 ? 10.290 -10.142 -21.721 1.00 86.19 113 ALA A CA 1
ATOM 949 C C . ALA A 1 113 ? 11.761 -10.143 -22.172 1.00 86.19 113 ALA A C 1
ATOM 951 O O . ALA A 1 113 ? 12.404 -11.193 -22.280 1.00 86.19 113 ALA A O 1
ATOM 952 N N . ALA A 1 114 ? 12.303 -8.940 -22.385 1.00 81.44 114 ALA A N 1
ATOM 953 C CA . ALA A 1 114 ? 13.658 -8.728 -22.891 1.00 81.44 114 ALA A CA 1
ATOM 954 C C . ALA A 1 114 ? 14.747 -9.134 -21.884 1.00 81.44 114 ALA A C 1
ATOM 956 O O . ALA A 1 114 ? 15.800 -9.632 -22.280 1.00 81.44 114 ALA A O 1
ATOM 957 N N . ILE A 1 115 ? 14.500 -8.928 -20.586 1.00 78.31 115 ILE A N 1
ATOM 958 C CA . ILE A 1 115 ? 15.430 -9.261 -19.507 1.00 78.31 115 ILE A CA 1
ATOM 959 C C . ILE A 1 115 ? 14.823 -10.383 -18.678 1.00 78.31 115 ILE A C 1
ATOM 961 O O . ILE A 1 115 ? 13.780 -10.217 -18.052 1.00 78.31 115 ILE A O 1
ATOM 965 N N . LYS A 1 116 ? 15.516 -11.522 -18.632 1.00 75.62 116 LYS A N 1
ATOM 966 C CA . LYS A 1 116 ? 15.138 -12.657 -17.792 1.00 75.62 116 LYS A CA 1
ATOM 967 C C . LYS A 1 116 ? 16.338 -13.157 -17.031 1.00 75.62 116 LYS A C 1
ATOM 969 O O . LYS A 1 116 ? 17.371 -13.464 -17.625 1.00 75.62 116 LYS A O 1
ATOM 974 N N . VAL A 1 117 ? 16.169 -13.298 -15.726 1.00 76.81 117 VAL A N 1
ATOM 975 C CA . VAL A 1 117 ? 17.162 -13.950 -14.884 1.00 76.81 117 VAL A CA 1
ATOM 976 C C . VAL A 1 117 ? 16.507 -15.159 -14.224 1.00 76.81 117 VAL A C 1
ATOM 978 O O . VAL A 1 117 ? 15.562 -14.991 -13.451 1.00 76.81 117 VAL A O 1
ATOM 981 N N . PRO A 1 118 ? 16.950 -16.385 -14.553 1.00 73.19 118 PRO A N 1
ATOM 982 C CA . PRO A 1 118 ? 16.326 -17.593 -14.036 1.00 73.19 118 PRO A CA 1
ATOM 983 C C . PRO A 1 118 ? 16.444 -17.634 -12.509 1.00 73.19 118 PRO A C 1
ATOM 985 O O . PRO A 1 118 ? 17.533 -17.491 -11.958 1.00 73.19 118 PRO A O 1
ATOM 988 N N . GLY A 1 119 ? 15.312 -17.828 -11.831 1.00 73.88 119 GLY A N 1
ATOM 989 C CA . GLY A 1 119 ? 15.247 -17.936 -10.371 1.00 73.88 119 GLY A CA 1
ATOM 990 C C . GLY A 1 119 ? 15.149 -16.612 -9.604 1.00 73.88 119 GLY A C 1
ATOM 991 O O . GLY A 1 119 ? 15.122 -16.654 -8.376 1.00 73.88 119 GLY A O 1
ATOM 992 N N . LEU A 1 120 ? 15.064 -15.455 -10.277 1.00 78.38 120 LEU A N 1
ATOM 993 C CA . LEU A 1 120 ? 14.784 -14.171 -9.623 1.00 78.38 120 LEU A CA 1
ATOM 994 C C . LEU A 1 120 ? 13.311 -13.775 -9.764 1.00 78.38 120 LEU A C 1
ATOM 996 O O . LEU A 1 120 ? 12.747 -13.837 -10.853 1.00 78.38 120 LEU A O 1
ATOM 1000 N N . SER A 1 121 ? 12.712 -13.330 -8.655 1.00 78.00 121 SER A N 1
ATOM 1001 C CA . SER A 1 121 ? 11.376 -12.731 -8.620 1.00 78.00 121 SER A CA 1
ATOM 1002 C C . SER A 1 121 ? 11.437 -11.267 -8.201 1.00 78.00 121 SER A C 1
ATOM 1004 O O . SER A 1 121 ? 12.212 -10.876 -7.320 1.00 78.00 121 SER A O 1
ATOM 1006 N N . TYR A 1 122 ? 10.575 -10.461 -8.814 1.00 80.44 122 TYR A N 1
ATOM 1007 C CA . TYR A 1 122 ? 10.554 -9.004 -8.667 1.00 80.44 122 TYR A CA 1
ATOM 1008 C C . TYR A 1 122 ? 9.436 -8.542 -7.732 1.00 80.44 122 TYR A C 1
ATOM 1010 O O . TYR A 1 122 ? 8.883 -7.460 -7.886 1.00 80.44 122 TYR A O 1
ATOM 1018 N N . GLN A 1 123 ? 9.088 -9.382 -6.752 1.00 82.50 123 GLN A N 1
AT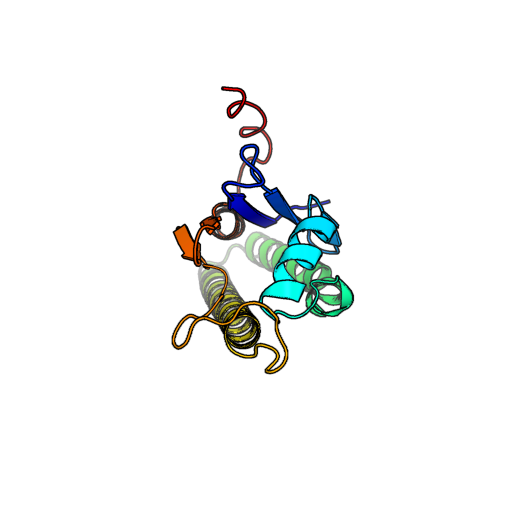OM 1019 C CA . GLN A 1 123 ? 8.111 -9.025 -5.729 1.00 82.50 123 GLN A CA 1
ATOM 1020 C C . GLN A 1 123 ? 8.589 -7.767 -4.985 1.00 82.50 123 GLN A C 1
ATOM 1022 O O . GLN A 1 123 ? 9.697 -7.806 -4.427 1.00 82.50 123 GLN A O 1
ATOM 1027 N N . PRO A 1 124 ? 7.776 -6.692 -4.951 1.00 77.50 124 PRO A N 1
ATOM 1028 C CA . PRO A 1 124 ? 8.105 -5.504 -4.184 1.00 77.50 124 PRO A CA 1
ATOM 1029 C C . PRO A 1 124 ? 8.229 -5.881 -2.705 1.00 77.50 124 PRO A C 1
ATOM 1031 O O . PRO A 1 124 ? 7.399 -6.650 -2.203 1.00 77.50 124 PRO A O 1
ATOM 1034 N N . PRO A 1 125 ? 9.263 -5.398 -1.999 1.00 76.25 125 PRO A N 1
ATOM 1035 C CA . PRO A 1 125 ? 9.376 -5.671 -0.580 1.00 76.25 125 PRO A CA 1
ATOM 1036 C C . PRO A 1 125 ? 8.214 -5.012 0.170 1.00 76.25 125 PRO A C 1
ATOM 1038 O O . PRO A 1 125 ? 7.727 -3.951 -0.213 1.00 76.25 125 PRO A O 1
ATOM 1041 N N . LEU A 1 126 ? 7.743 -5.674 1.226 1.00 72.00 126 LEU A N 1
ATOM 1042 C CA . LEU A 1 126 ? 6.652 -5.149 2.047 1.00 72.00 126 LEU A CA 1
ATOM 1043 C C . LEU A 1 126 ? 7.144 -4.195 3.137 1.00 72.00 126 LEU A C 1
ATOM 1045 O O . LEU A 1 126 ? 6.458 -3.232 3.462 1.00 72.00 126 LEU A O 1
ATOM 1049 N N . LEU A 1 127 ? 8.294 -4.506 3.738 1.00 64.94 127 LEU A N 1
ATOM 1050 C CA . LEU A 1 127 ? 8.780 -3.867 4.964 1.00 64.94 127 LEU A CA 1
ATOM 1051 C C . LEU A 1 127 ? 10.294 -3.602 4.957 1.00 64.94 127 LEU A C 1
ATOM 1053 O O . LEU A 1 127 ? 10.810 -3.054 5.924 1.00 64.94 127 LEU A O 1
ATOM 1057 N N . GLU A 1 128 ? 11.019 -4.004 3.912 1.00 69.75 128 GLU A N 1
ATOM 1058 C CA . GLU A 1 128 ? 12.485 -3.963 3.903 1.00 69.75 128 GLU A CA 1
ATOM 1059 C C . GLU A 1 128 ? 13.029 -3.522 2.538 1.00 69.75 128 GLU A C 1
ATOM 1061 O O . GLU A 1 128 ? 12.302 -3.222 1.596 1.00 69.75 128 GLU A O 1
ATOM 1066 N N . TYR A 1 129 ? 14.343 -3.454 2.448 1.00 78.25 129 TYR A N 1
ATOM 1067 C CA . TYR A 1 129 ? 15.116 -3.320 1.234 1.00 78.25 129 TYR A CA 1
ATOM 1068 C C . TYR A 1 129 ? 15.222 -4.654 0.483 1.00 78.25 129 TYR A C 1
ATOM 1070 O O . TYR A 1 129 ? 15.443 -5.709 1.082 1.00 78.25 129 TYR A O 1
ATOM 1078 N N . LYS A 1 130 ? 15.145 -4.610 -0.849 1.00 77.62 130 LYS A N 1
ATOM 1079 C CA . LYS A 1 130 ? 15.478 -5.753 -1.702 1.00 77.62 130 LYS A CA 1
ATOM 1080 C C . LYS A 1 130 ? 16.256 -5.296 -2.929 1.00 77.62 130 LYS A C 1
ATOM 1082 O O . LYS A 1 130 ? 15.791 -4.454 -3.694 1.00 77.62 130 LYS A O 1
ATOM 1087 N N . ARG A 1 131 ? 17.418 -5.913 -3.154 1.00 74.25 131 ARG A N 1
ATOM 1088 C CA . ARG A 1 131 ? 18.161 -5.763 -4.408 1.00 74.25 131 ARG A CA 1
ATOM 1089 C C . ARG A 1 131 ? 17.533 -6.636 -5.487 1.00 74.25 131 ARG A C 1
ATOM 1091 O O . ARG A 1 131 ? 17.507 -7.861 -5.370 1.00 74.25 131 ARG A O 1
ATOM 1098 N N . LEU A 1 132 ? 17.043 -6.001 -6.542 1.00 75.75 132 LEU A N 1
ATOM 1099 C CA . LEU A 1 132 ? 16.482 -6.631 -7.728 1.00 75.75 132 LEU A CA 1
ATOM 1100 C C . LEU A 1 132 ? 17.420 -6.348 -8.902 1.00 75.75 132 LEU A C 1
ATOM 1102 O O . LEU A 1 132 ? 17.352 -5.297 -9.527 1.00 75.75 132 LEU A O 1
ATOM 1106 N N . LEU A 1 133 ? 18.306 -7.289 -9.235 1.00 78.25 133 LEU A N 1
ATOM 1107 C CA . LEU A 1 133 ? 19.320 -7.084 -10.280 1.00 78.25 133 LEU A CA 1
ATOM 1108 C C . LEU A 1 133 ? 20.310 -5.956 -9.899 1.00 78.25 133 LEU A C 1
ATOM 1110 O O . LEU A 1 133 ? 21.007 -6.075 -8.894 1.00 78.25 133 LEU A O 1
ATOM 1114 N N . ASN A 1 134 ? 20.366 -4.882 -10.691 1.00 77.88 134 ASN A N 1
ATOM 1115 C CA . ASN A 1 134 ? 21.107 -3.651 -10.425 1.00 77.88 134 ASN A CA 1
ATOM 1116 C C . ASN A 1 134 ? 20.212 -2.573 -9.795 1.00 77.88 134 ASN A C 1
ATOM 1118 O O . ASN A 1 134 ? 20.625 -1.422 -9.730 1.00 77.88 134 ASN A O 1
ATOM 1122 N N . PHE A 1 135 ? 18.990 -2.922 -9.392 1.00 80.12 135 PHE A N 1
ATOM 1123 C CA . PHE A 1 135 ? 18.062 -2.001 -8.757 1.00 80.12 135 PHE A CA 1
ATOM 1124 C C . PHE A 1 135 ? 18.011 -2.244 -7.256 1.00 80.12 135 PHE A C 1
ATOM 1126 O O . PHE A 1 135 ? 17.948 -3.386 -6.799 1.00 80.12 135 PHE A O 1
ATOM 1133 N N . ASP A 1 136 ? 17.991 -1.160 -6.501 1.00 81.62 136 ASP A N 1
ATOM 1134 C CA . ASP A 1 136 ? 17.847 -1.153 -5.057 1.00 81.62 136 ASP A CA 1
ATOM 1135 C C . ASP A 1 136 ? 16.447 -0.627 -4.726 1.00 81.62 136 ASP A C 1
ATOM 1137 O O . ASP A 1 136 ? 16.159 0.549 -4.927 1.00 81.62 136 ASP A O 1
ATOM 1141 N N . ALA A 1 137 ? 15.549 -1.519 -4.294 1.00 82.31 137 ALA A N 1
ATOM 1142 C CA . ALA A 1 137 ? 14.155 -1.190 -4.005 1.00 82.31 137 ALA A CA 1
ATOM 1143 C C . ALA A 1 137 ? 13.913 -1.103 -2.494 1.00 82.31 137 ALA A C 1
ATOM 1145 O O . ALA A 1 137 ? 14.275 -2.020 -1.752 1.00 82.31 137 ALA A O 1
ATOM 1146 N N . TYR A 1 138 ? 13.254 -0.035 -2.053 1.00 80.75 138 TYR A N 1
ATOM 1147 C CA . TYR A 1 138 ? 12.924 0.240 -0.659 1.00 80.75 138 TYR A CA 1
ATOM 1148 C C . TYR A 1 138 ? 11.426 0.512 -0.485 1.00 80.75 138 TYR A C 1
ATOM 1150 O O . TYR A 1 138 ? 10.799 1.185 -1.302 1.00 80.75 138 TYR A O 1
ATOM 1158 N N . SER A 1 139 ? 10.854 0.009 0.610 1.00 73.62 139 SER A N 1
ATOM 1159 C CA . SER A 1 139 ? 9.444 0.192 0.977 1.00 73.62 139 SER A CA 1
ATOM 1160 C C . SER A 1 139 ? 9.323 0.770 2.392 1.00 73.62 139 SER A C 1
ATOM 1162 O O . SER A 1 139 ? 9.010 0.050 3.342 1.00 73.62 139 SER A O 1
ATOM 1164 N N . PHE A 1 140 ? 9.620 2.061 2.562 1.00 60.91 140 PHE A N 1
ATOM 1165 C CA . PHE A 1 140 ? 9.672 2.688 3.891 1.00 60.91 140 PHE A CA 1
ATOM 1166 C C . PHE A 1 140 ? 8.282 3.016 4.466 1.00 60.91 140 PHE A C 1
ATOM 1168 O O . PHE A 1 140 ? 7.987 2.667 5.609 1.00 60.91 140 PHE A O 1
ATOM 1175 N N . ARG A 1 141 ? 7.393 3.661 3.692 1.00 56.62 141 ARG A N 1
ATOM 1176 C CA . ARG A 1 141 ? 6.162 4.264 4.256 1.00 56.62 141 ARG A CA 1
ATOM 1177 C C . ARG A 1 141 ? 4.956 3.339 4.427 1.00 56.62 141 ARG A C 1
ATOM 1179 O O . ARG A 1 141 ? 3.971 3.767 5.019 1.00 56.62 141 ARG A O 1
ATOM 1186 N N . ILE A 1 142 ? 5.003 2.081 3.981 1.00 56.84 142 ILE A N 1
ATOM 1187 C CA . ILE A 1 142 ? 3.900 1.132 4.253 1.00 56.84 142 ILE A CA 1
ATOM 1188 C C . ILE A 1 142 ? 3.773 0.859 5.761 1.00 56.84 142 ILE A C 1
ATOM 1190 O O . ILE A 1 142 ? 2.666 0.695 6.273 1.00 56.84 142 ILE A O 1
ATOM 1194 N N . LEU A 1 143 ? 4.894 0.881 6.488 1.00 44.09 143 LEU A N 1
ATOM 1195 C CA . LEU A 1 143 ? 4.924 0.702 7.939 1.00 44.09 143 LEU A CA 1
ATOM 1196 C C . LEU A 1 143 ? 4.266 1.878 8.690 1.00 44.09 143 LEU A C 1
ATOM 1198 O O . LEU A 1 143 ? 3.607 1.672 9.709 1.00 44.09 143 LEU A O 1
ATOM 1202 N N . GLU A 1 144 ? 4.391 3.102 8.173 1.00 43.03 144 GLU A N 1
ATOM 1203 C CA . GLU A 1 144 ? 3.882 4.318 8.822 1.00 43.03 144 GLU A CA 1
ATOM 1204 C C . GLU A 1 144 ? 2.356 4.471 8.709 1.00 43.03 144 GLU A C 1
ATOM 1206 O O . GLU A 1 144 ? 1.730 5.073 9.576 1.00 43.03 144 GLU A O 1
ATOM 1211 N N . ALA A 1 145 ? 1.704 3.861 7.714 1.00 48.03 145 ALA A N 1
ATOM 1212 C CA . ALA A 1 145 ? 0.238 3.853 7.633 1.00 48.03 145 ALA A CA 1
ATOM 1213 C C . ALA A 1 145 ? -0.435 3.083 8.787 1.00 48.03 145 ALA A C 1
ATOM 1215 O O . ALA A 1 145 ? -1.591 3.354 9.119 1.00 48.03 145 ALA A O 1
ATOM 1216 N N . GLY A 1 146 ? 0.281 2.140 9.415 1.00 39.72 146 GLY A N 1
ATOM 1217 C CA . GLY A 1 146 ? -0.175 1.416 10.607 1.00 39.72 146 GLY A CA 1
ATOM 1218 C C . GLY A 1 146 ? 0.034 2.180 11.920 1.00 39.72 146 GLY A C 1
ATOM 1219 O O . GLY A 1 146 ? -0.612 1.866 12.921 1.00 39.72 146 GLY A O 1
ATOM 1220 N N . LEU A 1 147 ? 0.899 3.198 11.924 1.00 33.94 147 LEU A N 1
ATOM 1221 C CA . LEU A 1 147 ? 1.246 3.995 13.095 1.00 33.94 147 LEU A CA 1
ATOM 1222 C C . LEU A 1 147 ? 0.988 5.472 12.772 1.00 33.94 147 LEU A C 1
ATOM 1224 O O . LEU A 1 147 ? 1.846 6.163 12.241 1.00 33.94 147 LEU A O 1
ATOM 1228 N N . LEU A 1 148 ? -0.217 5.959 13.080 1.00 44.69 148 LEU A N 1
ATOM 1229 C CA . LEU A 1 148 ? -0.546 7.391 13.090 1.00 44.69 148 LEU A CA 1
ATOM 1230 C C . LEU A 1 148 ? 0.667 8.260 13.488 1.00 44.69 148 LEU A C 1
ATOM 1232 O O . LEU A 1 148 ? 1.090 8.174 14.639 1.00 44.69 148 LEU A O 1
ATOM 1236 N N . SER A 1 149 ? 1.173 9.117 12.586 1.00 36.28 149 SER A N 1
ATOM 1237 C CA . SER A 1 149 ? 1.497 10.541 12.831 1.00 36.28 149 SER A CA 1
ATOM 1238 C C . SER A 1 149 ? 2.475 11.145 11.801 1.00 36.28 149 SER A C 1
ATOM 1240 O O . SER A 1 149 ? 3.462 10.538 11.417 1.00 36.28 149 SER A O 1
ATOM 1242 N N . CYS A 1 150 ? 2.240 12.427 11.496 1.00 36.03 150 CYS A N 1
ATOM 1243 C CA . CYS A 1 150 ? 3.213 13.434 11.048 1.00 36.03 150 CYS A CA 1
ATOM 1244 C C . CYS A 1 150 ? 3.690 13.427 9.583 1.00 36.03 150 CYS A C 1
ATOM 1246 O O . CYS A 1 150 ? 4.864 13.257 9.272 1.00 36.03 150 CYS A O 1
ATOM 1248 N N . SER A 1 151 ? 2.798 13.827 8.675 1.00 40.94 151 SER A N 1
ATOM 1249 C CA . SER A 1 151 ? 3.130 14.160 7.281 1.00 40.94 151 SER A CA 1
ATOM 125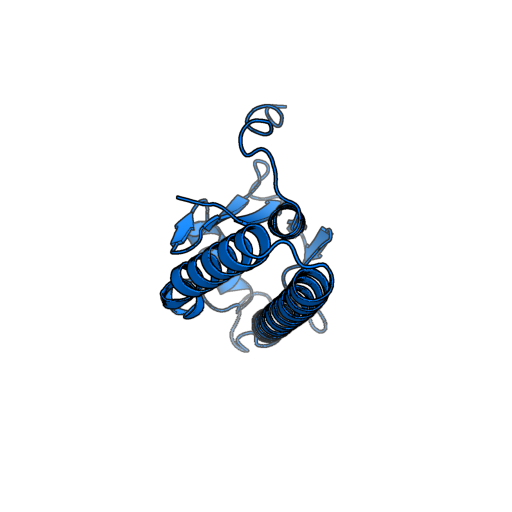0 C C . SER A 1 151 ? 3.905 15.490 7.102 1.00 40.94 151 SER A C 1
ATOM 1252 O O . SER A 1 151 ? 3.802 16.099 6.041 1.00 40.94 151 SER A O 1
ATOM 1254 N N . ILE A 1 152 ? 4.636 15.980 8.116 1.00 39.38 152 ILE A N 1
ATOM 1255 C CA . ILE A 1 152 ? 5.312 17.299 8.081 1.00 39.38 152 ILE A CA 1
ATOM 1256 C C . ILE A 1 152 ? 6.850 17.208 8.192 1.00 39.38 152 ILE A C 1
ATOM 1258 O O . ILE A 1 152 ? 7.521 18.194 7.915 1.00 39.38 152 ILE A O 1
ATOM 1262 N N . CYS A 1 153 ? 7.456 16.055 8.505 1.00 34.88 153 CYS A N 1
ATOM 1263 C CA . CYS A 1 153 ? 8.901 16.025 8.812 1.00 34.88 153 CYS A CA 1
ATOM 1264 C C . CYS A 1 153 ? 9.859 15.488 7.735 1.00 34.88 153 CYS A C 1
ATOM 1266 O O . CYS A 1 153 ? 11.057 15.488 7.992 1.00 34.88 153 CYS A O 1
ATOM 1268 N N . HIS A 1 154 ? 9.413 15.070 6.546 1.00 40.84 154 HIS A N 1
ATOM 1269 C CA . HIS A 1 154 ? 10.330 14.495 5.546 1.00 40.84 154 HIS A CA 1
ATOM 1270 C C . HIS A 1 154 ? 10.291 15.221 4.195 1.00 40.84 154 HIS A C 1
ATOM 1272 O O . HIS A 1 154 ? 10.129 14.592 3.155 1.00 40.84 154 HIS A O 1
ATOM 1278 N N . ASP A 1 155 ? 10.428 16.549 4.221 1.00 41.25 155 ASP A N 1
ATOM 1279 C CA . ASP A 1 155 ? 10.655 17.375 3.018 1.00 41.25 155 ASP A CA 1
ATOM 1280 C C . ASP A 1 155 ? 12.052 18.027 2.998 1.00 41.25 155 ASP A C 1
ATOM 1282 O O . ASP A 1 155 ? 12.311 18.978 2.273 1.00 41.25 155 ASP A O 1
ATOM 1286 N N . THR A 1 156 ? 12.989 17.529 3.809 1.00 39.81 156 THR A N 1
ATOM 1287 C CA . THR A 1 156 ? 14.379 18.003 3.811 1.00 39.81 156 THR A CA 1
ATOM 1288 C C . THR A 1 156 ? 15.313 16.866 4.196 1.00 39.81 156 THR A C 1
ATOM 1290 O O . THR A 1 156 ? 15.474 16.609 5.387 1.00 39.81 156 THR A O 1
ATOM 1293 N N . SER A 1 157 ? 15.892 16.168 3.216 1.00 38.81 157 SER A N 1
ATOM 1294 C CA . SER A 1 157 ? 17.285 15.668 3.238 1.00 38.81 157 SER A CA 1
ATOM 1295 C C . SER A 1 157 ? 17.501 14.514 2.256 1.00 38.81 157 SER A C 1
ATOM 1297 O O . SER A 1 157 ? 1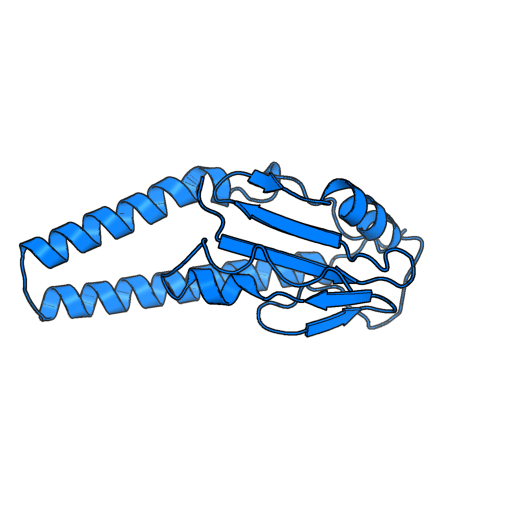7.639 13.386 2.694 1.00 38.81 157 SER A O 1
ATOM 1299 N N . MET A 1 158 ? 17.580 14.787 0.950 1.00 35.91 158 MET A N 1
ATOM 1300 C CA . MET A 1 158 ? 18.477 14.053 0.031 1.00 35.91 158 MET A CA 1
ATOM 1301 C C . MET A 1 158 ? 18.884 14.959 -1.150 1.00 35.91 158 MET A C 1
ATOM 1303 O O . MET A 1 158 ? 18.865 14.546 -2.2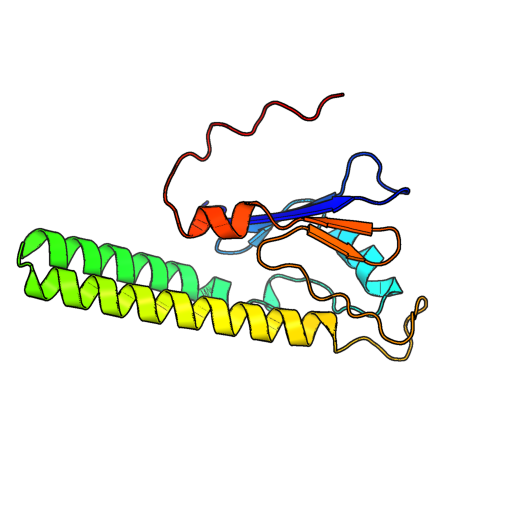99 1.00 35.91 158 MET A O 1
ATOM 1307 N N . ASP A 1 159 ? 19.255 16.210 -0.848 1.00 36.56 159 ASP A N 1
ATOM 1308 C CA . ASP A 1 159 ? 20.164 16.988 -1.698 1.00 36.56 159 ASP A CA 1
ATOM 1309 C C . ASP A 1 159 ? 21.583 16.790 -1.145 1.00 36.56 159 ASP A C 1
ATOM 1311 O O . ASP A 1 159 ? 22.006 17.539 -0.261 1.00 36.56 159 ASP A O 1
ATOM 1315 N N . LEU A 1 160 ? 22.284 15.755 -1.615 1.00 32.81 160 LEU A N 1
ATOM 1316 C CA . LEU A 1 160 ? 23.750 15.654 -1.613 1.00 32.81 160 LEU A CA 1
ATOM 1317 C C . LEU A 1 160 ? 24.214 14.794 -2.790 1.00 32.81 160 LEU A C 1
ATOM 1319 O O . LEU A 1 160 ? 23.752 13.636 -2.881 1.00 32.81 160 LEU A O 1
#

pLDDT: mean 78.99, std 15.74, range [32.81, 93.69]

Foldseek 3Di:
DDWQWKKWKDFPVCNVIWMWTDDLQAIDTPLVVVQVVCQQFQFDRDDSVVCPSSVCVVVVVVVLVVLVVVCVVVVDPVSVVVSVVVVVVVVVVVVVVLQVVLQCRFPVGDPVHNDDDPPDTPRQDQDAWDDDPRMIMGIHRNVCSVPDDDPPPPPDDDPD